Protein AF-A0A1J5PXM5-F1 (afdb_monomer_lite)

Secondary structure (DSSP, 8-state):
-PPPTTS---SHHHHHHHHHHHTT--GGGS-HHHHHHHHHHHHHHHHHHHHHHHHHHHHTT-S-TTPPEEE-STTHHHHHHHHHHTT--EEEGGGG----GGGHHHHHHTHHHHHHHHHHHHT-----

Sequence (128 aa):
MAETADGAGKSFEDSARRLARMVGRDLSDAGADQWHQLALVIKSRQLRTLQDAVQRARSRALLRPDAPLLGAGAGRFLVRELARNMNLAYRDVAEWVSAAPAVADWAVICLPAYAVARLAQDERPCRP

Structure (mmCIF, N/CA/C/O backbone):
data_AF-A0A1J5PXM5-F1
#
_entry.id   AF-A0A1J5PXM5-F1
#
loop_
_atom_site.group_PDB
_atom_site.id
_atom_site.type_symbol
_atom_site.label_atom_id
_atom_site.label_alt_id
_atom_site.label_comp_id
_atom_site.label_asym_id
_atom_site.label_entity_id
_atom_site.label_seq_id
_atom_site.pdbx_PDB_ins_code
_atom_site.Cartn_x
_atom_site.Cartn_y
_atom_site.Cartn_z
_atom_site.occupancy
_atom_site.B_iso_or_equiv
_atom_site.auth_seq_id
_atom_site.auth_comp_id
_atom_site.auth_asym_id
_atom_site.auth_atom_id
_atom_site.pdbx_PDB_model_num
ATOM 1 N N . MET A 1 1 ? -6.903 12.869 -8.997 1.00 65.38 1 MET A N 1
ATOM 2 C CA . MET A 1 1 ? -5.701 11.999 -8.983 1.00 65.38 1 MET A CA 1
ATOM 3 C C . MET A 1 1 ? -4.474 12.893 -8.939 1.00 65.38 1 MET A C 1
ATOM 5 O O . MET A 1 1 ? -4.515 13.922 -9.592 1.00 65.38 1 MET A O 1
ATOM 9 N N . ALA A 1 2 ? -3.420 12.510 -8.216 1.00 83.25 2 ALA A N 1
ATOM 10 C CA . ALA A 1 2 ? -2.178 13.286 -8.189 1.00 83.25 2 ALA A CA 1
ATOM 11 C C . ALA A 1 2 ? -1.448 13.254 -9.544 1.00 83.25 2 ALA A C 1
ATOM 13 O O . ALA A 1 2 ? -1.587 12.282 -10.310 1.00 83.25 2 ALA A O 1
ATOM 14 N N . GLU A 1 3 ? -0.690 14.316 -9.806 1.00 90.44 3 GLU A N 1
ATOM 15 C CA . GLU A 1 3 ? 0.280 14.403 -10.896 1.00 90.44 3 GLU A CA 1
ATOM 16 C C . GLU A 1 3 ? 1.451 13.440 -10.655 1.00 90.44 3 GLU A C 1
ATOM 18 O O . GLU A 1 3 ? 1.696 12.986 -9.533 1.00 90.44 3 GLU A O 1
ATOM 23 N N . THR A 1 4 ? 2.139 13.060 -11.726 1.00 93.00 4 THR A N 1
ATOM 24 C CA . THR A 1 4 ? 3.332 12.209 -11.663 1.00 93.00 4 THR A CA 1
ATOM 25 C C . THR A 1 4 ? 4.569 13.052 -11.363 1.00 93.00 4 THR A C 1
ATOM 27 O O . THR A 1 4 ? 4.630 14.226 -11.712 1.00 93.00 4 THR A O 1
ATOM 30 N N . ALA A 1 5 ? 5.577 12.449 -10.723 1.00 89.62 5 ALA A N 1
ATOM 31 C CA . ALA A 1 5 ? 6.767 13.168 -10.252 1.00 89.62 5 ALA A CA 1
ATOM 32 C C . ALA A 1 5 ? 7.582 13.846 -11.372 1.00 89.62 5 ALA A C 1
ATOM 34 O O . ALA A 1 5 ? 8.326 14.783 -11.109 1.00 89.62 5 ALA A O 1
ATOM 35 N N . ASP A 1 6 ? 7.453 13.3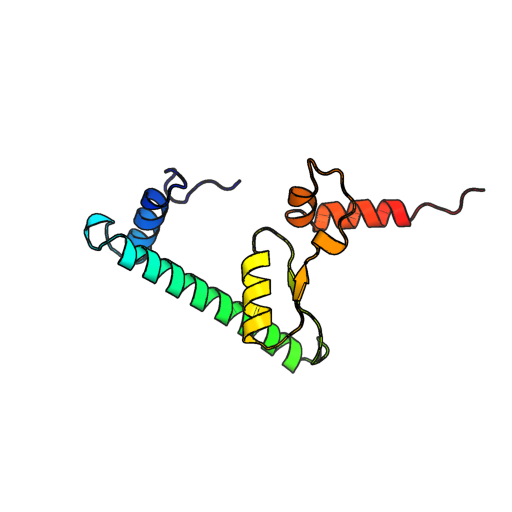60 -12.606 1.00 92.50 6 ASP A N 1
ATOM 36 C CA . ASP A 1 6 ? 8.125 13.868 -13.801 1.00 92.50 6 ASP A CA 1
ATOM 37 C C . ASP A 1 6 ? 7.150 14.428 -14.851 1.00 92.50 6 ASP A C 1
ATOM 39 O O . ASP A 1 6 ? 7.555 14.683 -15.981 1.00 92.50 6 ASP A O 1
ATOM 43 N N . GLY A 1 7 ? 5.863 14.573 -14.513 1.00 92.19 7 GLY A N 1
ATOM 44 C CA . GLY A 1 7 ? 4.818 15.018 -15.441 1.00 92.19 7 GLY A CA 1
ATOM 45 C C . GLY A 1 7 ? 4.480 14.032 -16.571 1.00 92.19 7 GLY A C 1
ATOM 46 O O . GLY A 1 7 ? 3.605 14.323 -17.384 1.00 92.19 7 GLY A O 1
ATOM 47 N N . ALA A 1 8 ? 5.130 12.862 -16.634 1.00 93.19 8 ALA A N 1
ATOM 48 C CA . ALA A 1 8 ? 4.879 11.843 -17.652 1.00 93.19 8 ALA A CA 1
ATOM 49 C C . ALA A 1 8 ? 3.638 10.984 -17.335 1.00 93.19 8 ALA A C 1
ATOM 51 O O . ALA A 1 8 ? 2.948 11.166 -16.328 1.00 93.19 8 ALA A O 1
ATOM 52 N N . GLY A 1 9 ? 3.351 9.996 -18.183 1.00 94.44 9 GLY A N 1
ATOM 53 C CA . GLY A 1 9 ? 2.205 9.108 -18.019 1.00 94.44 9 GLY A CA 1
ATOM 54 C C . GLY A 1 9 ? 2.260 8.200 -16.780 1.00 94.44 9 GLY A C 1
ATOM 55 O O . GLY A 1 9 ? 3.226 8.141 -16.009 1.00 94.44 9 GLY A O 1
ATOM 56 N N . LYS A 1 10 ? 1.169 7.452 -16.587 1.00 93.31 10 LYS A N 1
ATOM 57 C CA . LYS A 1 10 ? 1.002 6.433 -15.529 1.00 93.31 10 LYS A CA 1
ATOM 58 C C . LYS A 1 10 ? 1.119 5.010 -16.073 1.00 93.31 10 LYS A C 1
ATOM 60 O O . LYS A 1 10 ? 0.663 4.067 -15.431 1.00 93.31 10 LYS A O 1
ATOM 65 N N . SER A 1 11 ? 1.706 4.862 -17.261 1.00 95.75 11 SER A N 1
ATOM 66 C CA . SER A 1 11 ? 1.993 3.553 -17.831 1.00 95.75 11 SER A CA 1
ATOM 67 C C . SER A 1 11 ? 2.999 2.796 -16.957 1.00 95.75 11 SER A C 1
ATOM 69 O O . SER A 1 11 ? 3.663 3.369 -16.079 1.00 95.75 11 SER A O 1
ATOM 71 N N . PHE A 1 12 ? 3.114 1.491 -17.198 1.00 95.06 12 PHE A N 1
ATOM 72 C CA . PHE A 1 12 ? 4.155 0.682 -16.575 1.00 95.06 12 PHE A CA 1
ATOM 73 C C . PHE A 1 12 ? 5.548 1.241 -16.896 1.00 95.06 12 PHE A C 1
ATOM 75 O O . PHE A 1 12 ? 6.348 1.433 -15.984 1.00 95.06 12 PHE A O 1
ATOM 82 N N . GLU A 1 13 ? 5.804 1.569 -18.164 1.00 96.06 13 GLU A N 1
ATOM 83 C CA . GLU A 1 13 ? 7.096 2.077 -18.629 1.00 96.06 13 GLU A CA 1
ATOM 84 C C . GLU A 1 13 ? 7.452 3.429 -17.996 1.00 96.06 13 GLU A C 1
ATOM 86 O O . GLU A 1 13 ? 8.543 3.589 -17.450 1.00 96.06 13 GLU A O 1
ATOM 91 N N . ASP A 1 14 ? 6.512 4.380 -17.970 1.00 96.62 14 ASP A N 1
ATOM 92 C CA . ASP A 1 14 ? 6.735 5.682 -17.327 1.00 96.62 14 ASP A CA 1
ATOM 93 C C . ASP A 1 14 ? 6.995 5.528 -15.822 1.00 96.62 14 ASP A C 1
ATOM 95 O O . ASP A 1 14 ? 7.804 6.244 -15.232 1.00 96.62 14 ASP A O 1
ATOM 99 N N . SER A 1 15 ? 6.329 4.565 -15.181 1.00 96.38 15 SER A N 1
ATOM 100 C CA . SER A 1 15 ? 6.550 4.263 -13.765 1.00 96.38 15 SER A CA 1
ATOM 101 C C . SER A 1 15 ? 7.910 3.610 -13.523 1.00 96.38 15 SER A C 1
ATOM 103 O O . SER A 1 15 ? 8.602 4.003 -12.585 1.00 96.38 15 SER A O 1
ATOM 105 N N . ALA A 1 16 ? 8.326 2.675 -14.380 1.00 97.25 16 ALA A N 1
ATOM 106 C CA . ALA A 1 16 ? 9.647 2.056 -14.329 1.00 97.25 16 ALA A CA 1
ATOM 107 C C . ALA A 1 16 ? 10.763 3.092 -14.529 1.00 97.25 16 ALA A C 1
ATOM 109 O O . ALA A 1 16 ? 11.730 3.093 -13.771 1.00 97.25 16 ALA A O 1
ATOM 110 N N . ARG A 1 17 ? 10.591 4.043 -15.457 1.00 97.25 17 ARG A N 1
ATOM 111 C CA . ARG A 1 17 ? 11.542 5.144 -15.685 1.00 97.25 17 ARG A CA 1
ATOM 112 C C . ARG A 1 17 ? 11.742 5.998 -14.431 1.00 97.25 17 ARG A C 1
ATOM 114 O O . ARG A 1 17 ? 12.874 6.306 -14.062 1.00 97.25 17 ARG A O 1
ATOM 121 N N . ARG A 1 18 ? 10.657 6.341 -13.728 1.00 96.62 18 ARG A N 1
ATOM 122 C CA . ARG A 1 18 ? 10.742 7.050 -12.439 1.00 96.62 18 ARG A CA 1
ATOM 123 C C . ARG A 1 18 ? 11.447 6.220 -11.367 1.00 96.62 18 ARG A C 1
ATOM 125 O O . ARG A 1 18 ? 12.279 6.759 -10.643 1.00 96.62 18 ARG A O 1
ATOM 132 N N . LEU A 1 19 ? 11.148 4.922 -11.278 1.00 96.81 19 LEU A N 1
ATOM 133 C CA . LEU A 1 19 ? 11.807 4.017 -10.331 1.00 96.81 19 LEU A CA 1
ATOM 134 C C . LEU A 1 19 ? 13.312 3.885 -10.599 1.00 96.81 19 LEU A C 1
ATOM 136 O O . LEU A 1 19 ? 14.089 3.924 -9.649 1.00 96.81 19 LEU A O 1
ATOM 140 N N . ALA A 1 20 ? 13.727 3.786 -11.864 1.00 97.31 20 ALA A N 1
ATOM 141 C CA . ALA A 1 20 ? 15.136 3.740 -12.248 1.00 97.31 20 ALA A CA 1
ATOM 142 C C . ALA A 1 20 ? 15.882 4.991 -11.761 1.00 97.31 20 ALA A C 1
ATOM 144 O O . ALA A 1 20 ? 16.914 4.895 -11.093 1.00 97.31 20 ALA A O 1
ATOM 145 N N . ARG A 1 21 ? 15.296 6.175 -11.972 1.00 96.50 21 ARG A N 1
ATOM 146 C CA . ARG A 1 21 ? 15.894 7.445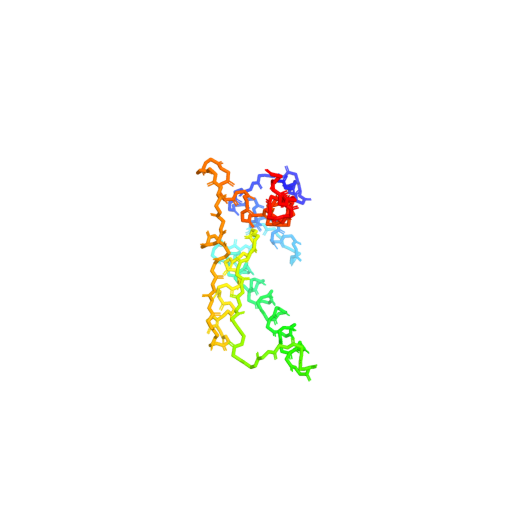 -11.532 1.00 96.50 21 ARG A CA 1
ATOM 147 C C . ARG A 1 21 ? 16.031 7.547 -10.015 1.00 96.50 21 ARG A C 1
ATOM 149 O O . ARG A 1 21 ? 17.026 8.086 -9.540 1.00 96.50 21 ARG A O 1
ATOM 156 N N . MET A 1 22 ? 15.095 6.981 -9.245 1.00 95.75 22 MET A N 1
ATOM 157 C CA . MET A 1 22 ? 15.201 6.936 -7.776 1.00 95.75 22 MET A CA 1
ATOM 158 C C . MET A 1 22 ? 16.442 6.180 -7.284 1.00 95.75 22 MET A C 1
ATOM 160 O O . MET A 1 22 ? 16.900 6.434 -6.172 1.00 95.75 22 MET A O 1
ATOM 164 N N . VAL A 1 23 ? 16.981 5.262 -8.089 1.00 95.88 23 VAL A N 1
ATOM 165 C CA . VAL A 1 23 ? 18.188 4.484 -7.773 1.00 95.88 23 VAL A CA 1
ATOM 166 C C . VAL A 1 23 ? 19.409 4.915 -8.596 1.00 95.88 23 VAL A C 1
ATOM 168 O O . VAL A 1 23 ? 20.396 4.185 -8.655 1.00 95.88 23 VAL A O 1
ATOM 171 N N . GLY A 1 24 ? 19.360 6.098 -9.221 1.00 97.06 24 GLY A N 1
ATOM 172 C CA . GLY A 1 24 ? 20.469 6.652 -10.002 1.00 97.06 24 GLY A CA 1
ATOM 173 C C . GLY A 1 24 ? 20.720 5.937 -11.334 1.00 97.06 24 GLY A C 1
ATOM 174 O O . GLY A 1 24 ? 21.867 5.850 -11.766 1.00 97.06 24 GLY A O 1
ATOM 175 N N . ARG A 1 25 ? 19.670 5.387 -11.953 1.00 97.38 25 ARG A N 1
ATOM 176 C CA . ARG A 1 25 ? 19.709 4.652 -13.227 1.00 97.38 25 ARG A CA 1
ATOM 177 C C . ARG A 1 25 ? 18.743 5.247 -14.250 1.00 97.38 25 ARG A C 1
ATOM 179 O O . ARG A 1 25 ? 17.828 5.989 -13.885 1.00 97.38 25 ARG A O 1
ATOM 186 N N . ASP A 1 26 ? 18.910 4.872 -15.512 1.00 96.94 26 ASP A N 1
ATOM 187 C CA . ASP A 1 26 ? 17.901 5.068 -16.558 1.00 96.94 26 ASP A CA 1
ATOM 188 C C . ASP A 1 26 ? 17.158 3.756 -16.858 1.00 96.94 26 ASP A C 1
ATOM 190 O O . ASP A 1 26 ? 17.617 2.663 -16.529 1.00 96.94 26 ASP A O 1
ATOM 194 N N . LEU A 1 27 ? 15.993 3.856 -17.494 1.00 97.00 27 LEU A N 1
ATOM 195 C CA . LEU A 1 27 ? 15.148 2.730 -17.883 1.00 97.00 27 LEU A CA 1
ATOM 196 C C . LEU A 1 27 ? 15.912 1.690 -18.718 1.00 97.00 27 LEU A C 1
ATOM 198 O O 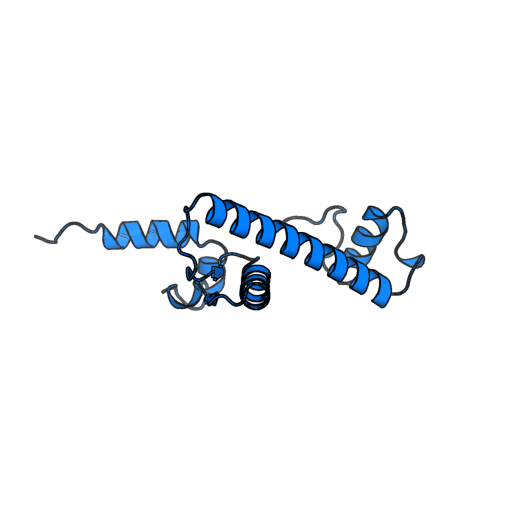. LEU A 1 27 ? 15.667 0.496 -18.559 1.00 97.00 27 LEU A O 1
ATOM 202 N N . SER A 1 28 ? 16.838 2.134 -19.574 1.00 97.31 28 SER A N 1
ATOM 203 C CA . SER A 1 28 ? 17.657 1.271 -20.437 1.00 97.31 28 SER A CA 1
ATOM 204 C C . SER A 1 28 ? 18.700 0.437 -19.690 1.00 97.31 28 SER A C 1
ATOM 206 O O . SER A 1 28 ? 19.243 -0.498 -20.272 1.00 97.31 28 SER A O 1
ATOM 208 N N . ASP A 1 29 ? 18.992 0.750 -18.424 1.00 97.25 29 ASP A N 1
ATOM 209 C CA . ASP A 1 29 ? 20.056 0.085 -17.659 1.00 97.25 29 ASP A CA 1
ATOM 210 C C . ASP A 1 29 ? 19.663 -1.318 -17.165 1.00 97.25 29 ASP A C 1
ATOM 212 O O . ASP A 1 29 ? 20.517 -2.065 -16.683 1.00 97.25 29 ASP A O 1
ATOM 216 N N . ALA A 1 30 ? 18.377 -1.678 -17.231 1.00 96.62 30 ALA A N 1
ATOM 217 C CA . ALA A 1 30 ? 17.867 -2.968 -16.778 1.00 96.62 30 ALA A CA 1
ATOM 218 C C . ALA A 1 30 ? 16.588 -3.374 -17.529 1.00 96.62 30 ALA A C 1
ATOM 220 O O . ALA A 1 30 ? 15.882 -2.542 -18.099 1.00 96.62 30 ALA A O 1
ATOM 221 N N . GLY A 1 31 ? 16.262 -4.667 -17.501 1.00 96.50 31 GLY A N 1
ATOM 222 C CA . GLY A 1 31 ? 15.031 -5.191 -18.093 1.00 96.50 31 GLY A CA 1
ATOM 223 C C . GLY A 1 31 ? 13.772 -4.832 -17.292 1.00 96.50 31 GLY A C 1
ATOM 224 O O . GLY A 1 31 ? 13.828 -4.569 -16.089 1.00 96.50 31 GLY A O 1
ATOM 225 N N . ALA A 1 32 ? 12.607 -4.897 -17.946 1.00 95.12 32 ALA A N 1
ATOM 226 C CA . ALA A 1 32 ? 11.302 -4.618 -17.334 1.00 95.12 32 ALA A CA 1
ATOM 227 C C . ALA A 1 32 ? 11.054 -5.419 -16.041 1.00 95.12 32 ALA A C 1
ATOM 229 O O . ALA A 1 32 ? 10.562 -4.866 -15.054 1.00 95.12 32 ALA A O 1
ATOM 230 N N . ASP A 1 33 ? 11.461 -6.691 -16.014 1.00 97.06 33 ASP A N 1
ATOM 231 C CA . ASP A 1 33 ? 11.322 -7.551 -14.837 1.00 97.06 33 ASP A CA 1
ATOM 232 C C . ASP A 1 33 ? 12.141 -7.044 -13.650 1.00 97.06 33 ASP A C 1
ATOM 234 O O . ASP A 1 33 ? 11.666 -7.082 -12.519 1.00 97.06 33 ASP A O 1
ATOM 238 N N . GLN A 1 34 ? 13.342 -6.506 -13.878 1.00 97.69 34 GLN A N 1
ATOM 239 C CA . GLN A 1 34 ? 14.185 -5.971 -12.806 1.00 97.69 34 GLN A CA 1
ATOM 240 C C . GLN A 1 34 ? 13.560 -4.713 -12.191 1.00 97.69 34 GLN A C 1
ATOM 242 O O . GLN A 1 34 ? 13.543 -4.568 -10.966 1.00 97.69 34 GLN A O 1
ATOM 247 N N . TRP A 1 35 ? 12.965 -3.844 -13.013 1.00 97.62 35 TRP A N 1
ATOM 248 C CA . TRP A 1 35 ? 12.207 -2.690 -12.522 1.00 97.62 35 TRP A CA 1
ATOM 249 C C . TRP A 1 35 ? 10.943 -3.103 -11.768 1.00 97.62 35 TRP A C 1
ATOM 251 O O . TRP A 1 35 ? 10.615 -2.513 -10.735 1.00 97.62 35 TRP A O 1
ATOM 261 N N . HIS A 1 36 ? 10.266 -4.158 -12.223 1.00 97.31 36 HIS A N 1
ATOM 262 C CA . HIS A 1 36 ? 9.147 -4.734 -11.488 1.00 97.31 36 HIS A CA 1
ATOM 263 C C . HIS A 1 36 ? 9.590 -5.309 -10.134 1.00 97.31 36 HIS A C 1
ATOM 265 O O . HIS A 1 36 ? 8.957 -5.033 -9.114 1.00 97.31 36 HIS A O 1
ATOM 271 N N . GLN A 1 37 ? 10.715 -6.030 -10.084 1.00 97.88 37 GLN A N 1
ATOM 272 C CA . GLN A 1 37 ? 11.287 -6.526 -8.830 1.00 97.88 37 GLN A CA 1
ATOM 273 C C . GLN A 1 37 ? 11.649 -5.382 -7.878 1.00 97.88 37 GLN A C 1
ATOM 275 O O . GLN A 1 37 ? 11.346 -5.462 -6.688 1.00 97.88 37 GLN A O 1
ATOM 280 N N . LEU A 1 38 ? 12.212 -4.278 -8.381 1.00 97.88 38 LEU A N 1
ATOM 281 C CA . LEU A 1 38 ? 12.457 -3.085 -7.567 1.00 97.88 38 LEU A CA 1
ATOM 282 C C . LEU A 1 38 ? 11.153 -2.541 -6.957 1.00 97.88 38 LEU A C 1
ATOM 284 O O . LEU A 1 38 ? 11.107 -2.255 -5.758 1.00 97.88 38 LEU A O 1
ATOM 288 N N . ALA A 1 39 ? 10.072 -2.463 -7.739 1.00 97.62 39 ALA A N 1
ATOM 289 C CA . ALA A 1 39 ? 8.760 -2.057 -7.233 1.00 97.62 39 ALA A CA 1
ATOM 290 C C . ALA A 1 39 ? 8.244 -3.001 -6.128 1.00 97.62 39 ALA A C 1
ATOM 292 O O . ALA A 1 39 ? 7.715 -2.539 -5.113 1.00 97.62 39 ALA A O 1
ATOM 293 N N . LEU A 1 40 ? 8.438 -4.317 -6.278 1.00 97.56 40 LEU A N 1
ATOM 294 C CA . LEU A 1 40 ? 8.071 -5.313 -5.265 1.00 97.56 40 LEU A CA 1
ATOM 295 C C . LEU A 1 40 ? 8.911 -5.190 -3.986 1.00 97.56 40 LEU A C 1
ATOM 297 O O . LEU A 1 40 ? 8.375 -5.324 -2.880 1.00 97.56 40 LEU A O 1
ATOM 301 N N . VAL A 1 41 ? 10.204 -4.875 -4.103 1.00 97.81 41 VAL A N 1
ATOM 302 C CA . VAL A 1 41 ? 11.069 -4.588 -2.948 1.00 97.81 41 VAL A CA 1
ATOM 303 C C . VAL A 1 41 ? 10.571 -3.347 -2.207 1.00 97.81 41 VAL A C 1
ATOM 305 O O . VAL A 1 41 ? 10.437 -3.381 -0.982 1.00 97.81 41 VAL A O 1
ATOM 308 N N . ILE A 1 42 ? 10.228 -2.275 -2.927 1.00 97.12 42 ILE A N 1
ATOM 309 C CA . ILE A 1 42 ? 9.667 -1.051 -2.334 1.00 97.12 42 ILE A CA 1
ATOM 310 C C . ILE A 1 42 ? 8.347 -1.356 -1.614 1.00 97.12 42 ILE A C 1
ATOM 312 O O . ILE A 1 42 ? 8.190 -0.994 -0.446 1.00 97.12 42 ILE A O 1
ATOM 316 N N . LYS A 1 43 ? 7.430 -2.089 -2.255 1.00 97.50 43 LYS A N 1
ATOM 317 C CA . LYS A 1 43 ? 6.170 -2.541 -1.642 1.00 97.50 43 LYS A CA 1
ATOM 318 C C . LYS A 1 43 ? 6.419 -3.336 -0.354 1.00 97.50 43 LYS A C 1
ATOM 320 O O . LYS A 1 43 ? 5.769 -3.100 0.664 1.00 97.50 43 LYS A O 1
ATOM 325 N N . SER A 1 44 ? 7.393 -4.244 -0.369 1.00 97.56 44 SER A N 1
ATOM 326 C CA . SER A 1 44 ? 7.760 -5.051 0.802 1.00 97.56 44 SER A CA 1
ATOM 327 C C . SER A 1 44 ? 8.288 -4.191 1.956 1.00 97.56 44 SER A C 1
ATOM 329 O O . SER A 1 44 ? 7.989 -4.456 3.123 1.00 97.56 44 SER A O 1
ATOM 331 N N . ARG A 1 45 ? 9.039 -3.121 1.654 1.00 97.62 45 ARG A N 1
ATOM 332 C CA . ARG A 1 45 ? 9.481 -2.140 2.659 1.00 97.62 45 ARG A CA 1
ATOM 333 C C . ARG A 1 45 ? 8.310 -1.350 3.238 1.00 97.62 45 ARG A C 1
ATOM 335 O O . ARG A 1 45 ? 8.244 -1.214 4.455 1.00 97.62 45 ARG A O 1
ATOM 342 N N . GLN A 1 46 ? 7.364 -0.913 2.405 1.00 97.38 46 GLN A N 1
ATOM 343 C CA . GLN A 1 46 ? 6.145 -0.237 2.868 1.00 97.38 46 GLN A CA 1
ATOM 344 C C . GLN A 1 46 ? 5.334 -1.126 3.820 1.00 97.38 46 GLN A C 1
ATOM 346 O O . GLN A 1 46 ? 4.935 -0.675 4.893 1.00 97.38 46 GLN A O 1
ATOM 351 N N . LEU A 1 47 ? 5.148 -2.405 3.477 1.00 98.00 47 LEU A N 1
ATOM 352 C CA . LEU A 1 47 ? 4.460 -3.367 4.344 1.00 98.00 47 LEU A CA 1
ATOM 353 C C . LEU A 1 47 ? 5.164 -3.543 5.688 1.00 98.00 47 LEU A C 1
ATOM 355 O O . LEU A 1 47 ? 4.495 -3.569 6.719 1.00 98.00 47 LEU A O 1
ATOM 359 N N . ARG A 1 48 ? 6.500 -3.604 5.699 1.00 98.12 48 ARG A N 1
ATOM 360 C CA . ARG A 1 48 ? 7.271 -3.682 6.947 1.00 98.12 48 ARG A CA 1
ATOM 361 C C . ARG A 1 48 ? 7.053 -2.450 7.824 1.00 98.12 48 ARG A C 1
ATOM 363 O O . ARG A 1 48 ? 6.774 -2.599 9.007 1.00 98.12 48 ARG A O 1
ATOM 370 N N . THR A 1 49 ? 7.089 -1.248 7.250 1.00 98.12 49 THR A N 1
ATOM 371 C CA . THR A 1 49 ? 6.816 -0.009 7.996 1.00 98.12 49 THR A CA 1
ATOM 372 C C . THR A 1 49 ? 5.420 -0.010 8.625 1.00 98.12 49 THR A C 1
ATOM 374 O O . THR A 1 49 ? 5.266 0.398 9.779 1.00 98.12 49 THR A O 1
ATOM 377 N N . LEU A 1 50 ? 4.407 -0.490 7.894 1.00 97.31 50 LEU A N 1
ATOM 378 C CA . LEU A 1 50 ? 3.046 -0.628 8.420 1.00 97.31 50 LEU A CA 1
ATOM 379 C C . LEU A 1 50 ? 2.972 -1.680 9.535 1.00 97.31 50 LEU A C 1
ATOM 381 O O . LEU A 1 50 ? 2.374 -1.418 10.578 1.00 97.31 50 LEU A O 1
ATOM 385 N N . GLN A 1 51 ? 3.617 -2.834 9.354 1.00 97.31 51 GLN A N 1
ATOM 386 C CA . GLN A 1 51 ? 3.703 -3.877 10.376 1.00 97.31 51 GLN A CA 1
ATOM 387 C C . GLN A 1 51 ? 4.320 -3.341 11.668 1.00 97.31 51 GLN A C 1
ATOM 389 O O . GLN A 1 51 ? 3.746 -3.522 12.742 1.00 97.31 51 GLN A O 1
ATOM 394 N N . ASP A 1 52 ? 5.436 -2.619 11.572 1.00 97.31 52 ASP A N 1
ATOM 395 C CA . ASP A 1 52 ? 6.098 -2.028 12.733 1.00 97.31 52 ASP A CA 1
ATOM 396 C C . ASP A 1 52 ? 5.186 -1.017 13.444 1.00 97.31 52 ASP A C 1
ATOM 398 O O . ASP A 1 52 ? 5.169 -0.946 14.672 1.00 97.31 52 ASP A O 1
ATOM 402 N N . ALA A 1 53 ? 4.389 -0.244 12.697 1.00 95.94 53 ALA A N 1
ATOM 403 C CA . ALA A 1 53 ? 3.417 0.682 13.276 1.00 95.94 53 ALA A CA 1
ATOM 404 C C . ALA A 1 53 ? 2.311 -0.045 14.057 1.00 95.94 53 ALA A C 1
ATOM 406 O O . ALA A 1 53 ? 2.000 0.358 15.180 1.00 95.94 53 ALA A O 1
ATOM 407 N N . VAL A 1 54 ? 1.771 -1.141 13.513 1.00 94.94 54 VAL A N 1
ATOM 408 C CA . VAL A 1 54 ? 0.777 -1.972 14.213 1.00 94.94 54 VAL A CA 1
ATOM 409 C C . VAL A 1 54 ? 1.380 -2.584 15.478 1.00 94.94 54 VAL A C 1
ATOM 411 O O . VAL A 1 54 ? 0.756 -2.540 16.538 1.00 94.94 54 VAL A O 1
ATOM 414 N N . GLN A 1 55 ? 2.610 -3.099 15.407 1.00 94.38 55 GLN A N 1
ATOM 415 C CA . GLN A 1 55 ? 3.287 -3.672 16.574 1.00 94.38 55 GLN A CA 1
ATOM 416 C C . GLN A 1 55 ? 3.555 -2.624 17.662 1.00 94.38 55 GLN A C 1
ATOM 418 O O . GLN A 1 55 ? 3.330 -2.896 18.840 1.00 94.38 55 GLN A O 1
ATOM 423 N N . ARG A 1 56 ? 3.941 -1.395 17.288 1.00 95.75 56 ARG A N 1
ATOM 424 C CA . ARG A 1 56 ? 4.069 -0.277 18.240 1.00 95.75 56 ARG A CA 1
ATOM 425 C C . ARG A 1 56 ? 2.740 0.102 18.896 1.00 95.75 56 ARG A C 1
ATOM 427 O O . ARG A 1 56 ? 2.726 0.459 20.069 1.00 95.75 56 ARG A O 1
ATOM 434 N N . ALA A 1 57 ? 1.626 0.053 18.167 1.00 94.56 57 ALA A N 1
ATOM 435 C CA . ALA A 1 57 ? 0.311 0.315 18.753 1.00 94.56 57 ALA A CA 1
ATOM 436 C C . ALA A 1 57 ? -0.090 -0.786 19.753 1.00 94.56 57 ALA A C 1
ATOM 438 O O . ALA A 1 57 ? -0.605 -0.487 20.831 1.00 94.56 57 ALA A O 1
ATOM 439 N N . ARG A 1 58 ? 0.210 -2.052 19.434 1.00 92.75 58 ARG A N 1
ATOM 440 C CA . ARG A 1 58 ? -0.027 -3.205 20.319 1.00 92.75 58 ARG A CA 1
ATOM 441 C C . ARG A 1 58 ? 0.820 -3.169 21.582 1.00 92.75 58 ARG A C 1
ATOM 443 O O . ARG A 1 58 ? 0.287 -3.406 22.659 1.00 92.75 58 ARG A O 1
ATOM 450 N N . SER A 1 59 ? 2.107 -2.834 21.477 1.00 93.69 59 SER A N 1
ATOM 451 C CA . SER A 1 59 ? 2.989 -2.754 22.651 1.00 93.69 59 SER A CA 1
ATOM 452 C C . SER A 1 59 ? 2.560 -1.671 23.644 1.00 93.69 59 SER A C 1
ATOM 454 O O . SER A 1 59 ? 2.849 -1.774 24.830 1.00 93.69 59 SER A O 1
ATOM 456 N N . ARG A 1 60 ? 1.822 -0.660 23.173 1.00 95.81 60 ARG A N 1
ATOM 457 C CA . ARG A 1 60 ? 1.198 0.388 23.993 1.00 95.81 60 ARG A CA 1
ATOM 458 C C . ARG A 1 60 ? -0.209 0.029 24.489 1.00 95.81 60 ARG A C 1
ATOM 460 O O . ARG A 1 60 ? -0.890 0.902 25.012 1.00 95.81 60 ARG A O 1
ATOM 467 N N . ALA A 1 61 ? -0.662 -1.209 24.282 1.00 93.38 61 ALA A N 1
ATOM 468 C CA . ALA A 1 61 ? -2.009 -1.682 24.611 1.00 93.38 61 ALA A CA 1
ATOM 469 C C . ALA A 1 61 ? -3.152 -0.839 24.000 1.00 93.38 61 ALA A C 1
ATOM 471 O O . ALA A 1 61 ? -4.265 -0.826 24.518 1.00 93.38 61 ALA A O 1
ATOM 472 N N . LEU A 1 62 ? -2.903 -0.156 22.872 1.00 93.69 62 LEU A N 1
ATOM 473 C CA 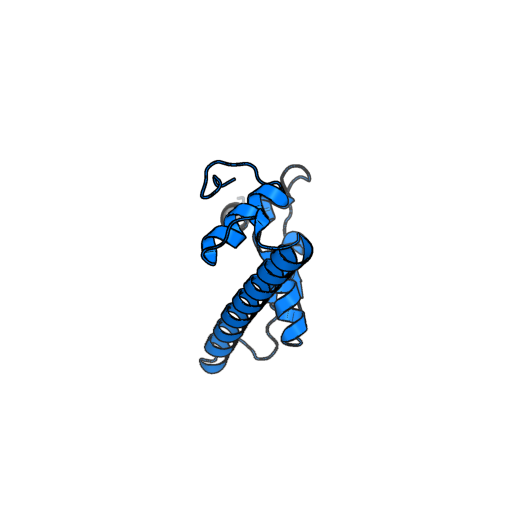. LEU A 1 62 ? -3.921 0.645 22.174 1.00 93.69 62 LEU A CA 1
ATOM 474 C C . LEU A 1 62 ? -4.882 -0.214 21.343 1.00 93.69 62 LEU A C 1
ATOM 476 O O . LEU A 1 62 ? -5.920 0.268 20.901 1.00 93.69 62 LEU A O 1
ATOM 480 N N . LEU A 1 63 ? -4.518 -1.472 21.091 1.00 91.25 63 LEU A N 1
ATOM 481 C CA . LEU A 1 63 ? -5.279 -2.422 20.288 1.00 91.25 63 LEU A CA 1
ATOM 482 C C . LEU A 1 63 ? -5.395 -3.743 21.039 1.00 91.25 63 LEU A C 1
ATOM 484 O O . LEU A 1 63 ? -4.435 -4.198 21.664 1.00 91.25 63 LEU A O 1
ATOM 488 N N . ARG A 1 64 ? -6.546 -4.401 20.902 1.00 90.44 64 ARG A N 1
ATOM 489 C CA . ARG A 1 64 ? -6.693 -5.791 21.337 1.00 90.44 64 ARG A CA 1
ATOM 490 C C . ARG A 1 64 ? -5.774 -6.706 20.505 1.00 90.44 64 ARG A C 1
ATOM 492 O O . ARG A 1 64 ? -5.564 -6.424 19.320 1.00 90.44 64 ARG A O 1
ATOM 499 N N . PRO A 1 65 ? -5.252 -7.812 21.068 1.00 85.75 65 PRO A N 1
ATOM 500 C CA . PRO A 1 65 ? -4.379 -8.739 20.337 1.00 85.75 65 PRO A CA 1
ATOM 501 C C . PRO A 1 65 ? -5.010 -9.330 19.065 1.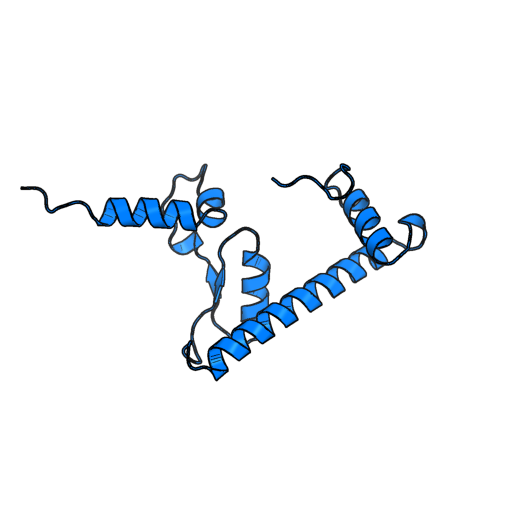00 85.75 65 PRO A C 1
ATOM 503 O O . PRO A 1 65 ? -4.311 -9.597 18.088 1.00 85.75 65 PRO A O 1
ATOM 506 N N . ASP A 1 66 ? -6.332 -9.490 19.072 1.00 90.38 66 ASP A N 1
ATOM 507 C CA . ASP A 1 66 ? -7.165 -10.066 18.015 1.00 90.38 66 ASP A CA 1
ATOM 508 C C . ASP A 1 66 ? -7.856 -9.012 17.134 1.00 90.38 66 ASP A C 1
ATOM 510 O O . ASP A 1 66 ? -8.668 -9.360 16.278 1.00 90.38 66 ASP A O 1
ATOM 514 N N . ALA A 1 67 ? -7.552 -7.722 17.328 1.00 94.38 67 ALA A N 1
ATOM 515 C CA . ALA A 1 67 ? -8.209 -6.650 16.590 1.00 94.38 67 ALA A CA 1
ATOM 516 C C . ALA A 1 67 ? -8.026 -6.832 15.065 1.00 94.38 67 ALA A C 1
ATOM 518 O O . ALA A 1 67 ? -6.880 -6.957 14.608 1.00 94.38 67 ALA A O 1
ATOM 519 N N . PRO A 1 68 ? -9.120 -6.829 14.274 1.00 95.94 68 PRO A N 1
ATOM 520 C CA . PRO A 1 68 ? -9.036 -6.945 12.825 1.00 95.94 68 PRO A CA 1
ATOM 521 C C . PRO A 1 68 ? -8.404 -5.694 12.210 1.00 95.94 68 PRO A C 1
ATOM 523 O O . PRO A 1 68 ? -8.549 -4.585 12.730 1.00 95.94 68 PRO A O 1
ATOM 526 N N . LEU A 1 69 ? -7.752 -5.856 11.060 1.00 96.81 69 LEU A N 1
ATOM 527 C CA . LEU A 1 69 ? -7.308 -4.730 10.244 1.00 96.81 69 LEU A CA 1
ATOM 528 C C . LEU A 1 69 ? -8.409 -4.329 9.259 1.00 96.81 69 LEU A C 1
ATOM 530 O O . LEU A 1 69 ? -8.927 -5.164 8.515 1.00 96.81 69 LEU A O 1
ATOM 534 N N . LEU A 1 70 ? -8.740 -3.038 9.244 1.00 96.12 70 LEU A N 1
ATOM 535 C CA . LEU A 1 70 ? -9.744 -2.469 8.349 1.00 96.12 70 LEU A CA 1
ATOM 536 C C . LEU A 1 70 ? -9.072 -1.849 7.124 1.00 96.12 70 LEU A C 1
ATOM 538 O O . LEU A 1 70 ? -8.262 -0.928 7.247 1.00 96.12 70 LEU A O 1
ATOM 542 N N . GLY A 1 71 ? -9.402 -2.351 5.937 1.00 96.50 71 GLY A N 1
ATOM 543 C CA . GLY A 1 71 ? -8.925 -1.787 4.679 1.00 96.50 71 GLY A CA 1
ATOM 544 C C . GLY A 1 71 ? -9.776 -0.601 4.250 1.00 96.50 71 GLY A C 1
ATOM 545 O O . GLY A 1 71 ? -10.915 -0.798 3.849 1.00 96.50 71 GLY A O 1
ATOM 546 N N . ALA A 1 72 ? -9.214 0.607 4.280 1.00 94.94 72 ALA A N 1
ATOM 547 C CA . ALA A 1 72 ? -9.854 1.832 3.801 1.00 94.94 72 ALA A CA 1
ATOM 548 C C . ALA A 1 72 ? -8.931 2.605 2.850 1.00 94.94 72 ALA A C 1
ATOM 550 O O . ALA A 1 72 ? -7.704 2.487 2.921 1.00 94.94 72 ALA A O 1
ATOM 551 N N . GLY A 1 73 ? -9.509 3.421 1.968 1.00 95.06 73 GLY A N 1
ATOM 552 C CA . GLY A 1 73 ? -8.733 4.250 1.053 1.00 95.06 73 GLY A CA 1
ATOM 553 C C . GLY A 1 73 ? -8.177 3.502 -0.167 1.00 95.06 73 GLY A C 1
ATOM 554 O O . GLY A 1 73 ? -8.397 2.305 -0.384 1.00 95.06 73 GLY A O 1
ATOM 555 N N . ALA A 1 74 ? -7.386 4.221 -0.968 1.00 93.94 74 ALA A N 1
ATOM 556 C CA . ALA A 1 74 ? -6.709 3.664 -2.144 1.00 93.94 74 ALA A CA 1
ATOM 557 C C . ALA A 1 74 ? -5.668 2.579 -1.787 1.00 93.94 74 ALA A C 1
ATOM 559 O O . ALA A 1 74 ? -5.377 1.706 -2.600 1.00 93.94 74 ALA A O 1
ATOM 560 N N . GLY A 1 75 ? -5.132 2.605 -0.562 1.00 94.12 75 GLY A N 1
ATOM 561 C CA . GLY A 1 75 ? -4.113 1.671 -0.071 1.00 94.12 75 GLY A CA 1
ATOM 562 C C . GLY A 1 75 ? -4.648 0.377 0.551 1.00 94.12 75 GLY A C 1
ATOM 563 O O . GLY A 1 75 ? -3.849 -0.408 1.062 1.00 94.12 75 GLY A O 1
ATOM 564 N N . ARG A 1 76 ? -5.966 0.115 0.529 1.00 95.81 76 ARG A N 1
ATOM 565 C CA . ARG A 1 76 ? -6.581 -1.042 1.222 1.00 95.81 76 ARG A CA 1
ATOM 566 C C . ARG A 1 76 ? -5.988 -2.403 0.837 1.00 95.81 76 ARG A C 1
ATOM 568 O O . ARG A 1 76 ? -5.949 -3.322 1.651 1.00 95.81 76 ARG A O 1
ATOM 575 N N . PHE A 1 77 ? -5.447 -2.520 -0.376 1.00 95.44 77 PHE A N 1
ATOM 576 C CA . PHE A 1 77 ? -4.768 -3.732 -0.833 1.00 95.44 77 PHE A CA 1
ATOM 577 C C . PHE A 1 77 ? -3.514 -4.068 -0.004 1.00 95.44 77 PHE A C 1
ATOM 579 O O . PHE A 1 77 ? -3.264 -5.249 0.228 1.00 95.44 77 PHE A O 1
ATOM 586 N N . LEU A 1 78 ? -2.772 -3.061 0.482 1.00 97.25 78 LEU A N 1
ATOM 587 C CA . LEU A 1 78 ? -1.632 -3.261 1.385 1.00 97.25 78 LEU A CA 1
ATOM 588 C C . LEU A 1 78 ? -2.100 -3.727 2.762 1.00 97.25 78 LEU A C 1
ATOM 590 O O . LEU A 1 78 ? -1.480 -4.604 3.350 1.00 97.25 78 LEU A O 1
ATOM 594 N N . VAL A 1 79 ? -3.216 -3.187 3.260 1.00 97.38 79 VAL A N 1
ATOM 595 C CA . VAL A 1 79 ? -3.789 -3.586 4.556 1.00 97.38 79 VAL A CA 1
ATOM 596 C C . VAL A 1 79 ? -4.218 -5.053 4.536 1.00 97.38 79 VAL A C 1
ATOM 598 O O . VAL A 1 79 ? -3.941 -5.792 5.478 1.00 97.38 79 VAL A O 1
ATOM 601 N N . ARG A 1 80 ? -4.831 -5.505 3.437 1.00 97.69 80 ARG A N 1
ATOM 602 C CA . ARG A 1 80 ? -5.201 -6.913 3.239 1.00 97.69 80 ARG A CA 1
ATOM 603 C C . ARG A 1 80 ? -3.992 -7.845 3.261 1.00 97.69 80 ARG A C 1
ATOM 605 O O . ARG A 1 80 ? -4.055 -8.922 3.846 1.00 97.69 80 ARG A O 1
ATOM 612 N N . GLU A 1 81 ? -2.902 -7.453 2.612 1.00 97.94 81 GLU A N 1
ATOM 613 C CA . GLU A 1 81 ? -1.659 -8.230 2.613 1.00 97.94 81 GLU A CA 1
ATOM 614 C C . GLU A 1 81 ? -0.989 -8.228 3.987 1.00 97.94 81 GLU A C 1
ATOM 616 O O . GLU A 1 81 ? -0.571 -9.277 4.471 1.00 97.94 81 GLU A O 1
ATOM 621 N N . LEU A 1 82 ? -0.980 -7.081 4.665 1.00 97.81 82 LEU A N 1
ATOM 622 C CA . LEU A 1 82 ? -0.487 -6.960 6.030 1.00 97.81 82 LEU A CA 1
ATOM 623 C C . LEU A 1 82 ? -1.256 -7.866 7.000 1.00 97.81 82 LEU A C 1
ATOM 625 O O . LEU A 1 82 ? -0.639 -8.553 7.808 1.00 97.81 82 LEU A O 1
ATOM 629 N N . ALA A 1 83 ? -2.587 -7.911 6.895 1.00 97.50 83 ALA A N 1
ATOM 630 C CA . ALA A 1 83 ? -3.422 -8.778 7.722 1.00 97.50 83 ALA A CA 1
ATOM 631 C C . ALA A 1 83 ? -3.044 -10.256 7.553 1.00 97.50 83 ALA A C 1
ATOM 633 O O . ALA A 1 83 ? -2.889 -10.961 8.547 1.00 97.50 83 ALA A O 1
ATOM 634 N N . ARG A 1 84 ? -2.798 -10.704 6.312 1.00 97.25 84 ARG A N 1
ATOM 635 C CA . ARG A 1 84 ? -2.308 -12.065 6.034 1.00 97.25 84 ARG A CA 1
ATOM 636 C C . ARG A 1 84 ? -0.941 -12.313 6.671 1.00 97.25 84 ARG A C 1
ATOM 638 O O . ARG A 1 84 ? -0.778 -13.315 7.356 1.00 97.25 84 ARG A O 1
ATOM 645 N N . ASN A 1 85 ? 0.008 -11.390 6.504 1.00 95.88 85 ASN A N 1
ATOM 646 C CA . ASN A 1 85 ? 1.362 -11.520 7.060 1.00 95.88 85 ASN A CA 1
ATOM 647 C C . ASN A 1 85 ? 1.369 -11.587 8.593 1.00 95.88 85 ASN A C 1
ATOM 649 O O . ASN A 1 85 ? 2.219 -12.245 9.184 1.00 95.88 85 ASN A O 1
ATOM 653 N N . MET A 1 86 ? 0.425 -10.899 9.237 1.00 95.19 86 MET A N 1
ATOM 654 C CA . MET A 1 86 ? 0.291 -10.853 10.694 1.00 95.19 86 MET A CA 1
ATOM 655 C C . MET A 1 86 ? -0.675 -11.904 11.256 1.00 95.19 86 MET A C 1
ATOM 657 O O . MET A 1 86 ? -0.884 -11.927 12.467 1.00 95.19 86 MET A O 1
ATOM 661 N N . ASN A 1 87 ? -1.264 -12.750 10.402 1.00 96.31 87 ASN A N 1
ATOM 662 C CA . ASN A 1 87 ? -2.313 -13.707 10.759 1.00 96.31 87 ASN A CA 1
ATOM 663 C C . ASN A 1 87 ? -3.484 -13.061 11.532 1.00 96.31 87 ASN A C 1
ATOM 665 O O . ASN A 1 87 ? -3.900 -13.536 12.588 1.00 96.31 87 ASN A O 1
ATOM 669 N N . LEU A 1 88 ? -3.987 -11.936 11.018 1.00 96.38 88 LEU A N 1
ATOM 670 C CA . LEU A 1 88 ? -5.124 -11.195 11.567 1.00 96.38 88 LEU A CA 1
ATOM 671 C C . LEU A 1 88 ? -6.309 -11.226 10.609 1.00 96.38 88 LEU A C 1
ATOM 673 O O . LEU A 1 88 ? -6.148 -11.305 9.390 1.00 96.38 88 LEU A O 1
ATOM 677 N N . ALA A 1 89 ? -7.511 -11.084 11.163 1.00 97.44 89 ALA A N 1
ATOM 678 C CA . ALA A 1 89 ? -8.703 -10.878 10.359 1.00 97.44 89 ALA A CA 1
ATOM 679 C C . ALA A 1 89 ? -8.598 -9.560 9.568 1.00 97.44 89 ALA A C 1
ATOM 681 O O . ALA A 1 89 ? -8.204 -8.522 10.104 1.00 97.44 89 ALA A O 1
ATOM 682 N N . TYR A 1 90 ? -8.976 -9.606 8.291 1.00 98.06 90 TYR A N 1
ATOM 683 C CA . TYR A 1 90 ? -9.147 -8.435 7.433 1.00 98.06 90 TYR A CA 1
ATOM 684 C C . TYR A 1 90 ? -10.636 -8.196 7.209 1.00 98.06 90 TYR A C 1
ATOM 686 O O . TYR A 1 90 ? -11.366 -9.152 6.951 1.00 98.06 90 TYR A O 1
ATOM 694 N N . ARG A 1 91 ? -11.070 -6.936 7.259 1.00 97.50 91 ARG A N 1
ATOM 695 C CA . ARG A 1 91 ? -12.412 -6.537 6.817 1.00 97.50 91 ARG A CA 1
ATOM 696 C C . ARG A 1 91 ? -12.301 -5.347 5.878 1.00 97.50 91 ARG A C 1
ATOM 698 O O . ARG A 1 91 ? -11.539 -4.412 6.153 1.00 97.50 91 ARG A O 1
ATOM 705 N N . ASP A 1 92 ? -13.023 -5.394 4.767 1.00 96.38 92 ASP A N 1
ATOM 706 C CA . ASP A 1 92 ? -13.045 -4.281 3.825 1.00 96.38 92 ASP A CA 1
ATOM 707 C C . ASP A 1 92 ? -14.120 -3.291 4.261 1.00 96.38 92 ASP A C 1
ATOM 709 O O . ASP A 1 92 ? -15.267 -3.676 4.479 1.00 96.38 92 ASP A O 1
ATOM 713 N N . VAL A 1 93 ? -13.781 -2.005 4.380 1.00 95.81 93 VAL A N 1
ATOM 714 C CA . VAL A 1 93 ? -14.788 -1.008 4.778 1.00 95.81 93 VAL A CA 1
ATOM 715 C C . VAL A 1 93 ? -15.923 -0.884 3.765 1.00 95.81 93 VAL A C 1
ATOM 717 O O . VAL A 1 93 ? -17.001 -0.421 4.131 1.00 95.81 93 VAL A O 1
ATOM 720 N N . ALA A 1 94 ? -15.710 -1.334 2.523 1.00 94.56 94 ALA A N 1
ATOM 721 C CA . ALA A 1 94 ? -16.753 -1.446 1.511 1.00 94.56 94 ALA A CA 1
ATOM 722 C C . ALA A 1 94 ? -17.974 -2.252 1.996 1.00 94.56 94 ALA A C 1
ATOM 724 O O . ALA A 1 94 ? -19.086 -1.956 1.575 1.00 94.56 94 ALA A O 1
ATOM 725 N N . GLU A 1 95 ? -17.792 -3.206 2.921 1.00 94.31 95 GLU A N 1
ATOM 726 C CA . GLU A 1 95 ? -18.878 -3.996 3.525 1.00 94.31 95 GLU A CA 1
ATOM 727 C C . GLU A 1 95 ? -19.895 -3.134 4.300 1.00 94.31 95 GLU A C 1
ATOM 729 O O . GLU A 1 95 ? -21.036 -3.550 4.494 1.00 94.31 95 GLU A O 1
ATOM 734 N N . TRP A 1 96 ? -19.502 -1.931 4.736 1.00 92.38 96 TRP A N 1
ATOM 735 C CA . TRP A 1 96 ? -20.348 -1.003 5.502 1.00 92.38 96 TRP A CA 1
ATOM 736 C C . TRP A 1 96 ? -20.690 0.283 4.743 1.00 92.38 96 TRP A C 1
ATOM 738 O O . TRP A 1 96 ? -21.387 1.159 5.266 1.00 92.38 96 TRP A O 1
ATOM 748 N N . VAL A 1 97 ? -20.199 0.426 3.512 1.00 93.88 97 VAL A N 1
ATOM 749 C CA . VAL A 1 97 ? -20.517 1.574 2.666 1.00 93.88 97 VAL A CA 1
ATOM 750 C C . VAL A 1 97 ? -21.859 1.331 1.977 1.00 93.88 97 VAL A C 1
ATOM 752 O O . VAL A 1 97 ? -21.981 0.514 1.072 1.00 93.88 97 VAL A O 1
ATOM 755 N N . SER A 1 98 ? -22.869 2.092 2.391 1.00 93.06 98 SER A N 1
ATOM 756 C CA . SER A 1 98 ? -24.176 2.195 1.751 1.00 93.06 98 SER A CA 1
ATOM 757 C C . SER A 1 98 ? -24.210 3.475 0.922 1.00 93.06 98 SER A C 1
ATOM 759 O O . SER A 1 98 ? -24.582 4.552 1.393 1.00 93.06 98 SER A O 1
ATOM 761 N N . ALA A 1 99 ? -23.727 3.370 -0.312 1.00 91.06 99 ALA A N 1
ATOM 762 C CA . ALA A 1 99 ? -23.700 4.458 -1.278 1.00 91.06 99 ALA A CA 1
ATOM 763 C C . ALA A 1 99 ? -24.189 3.954 -2.640 1.00 91.06 99 ALA A C 1
ATOM 765 O O . ALA A 1 99 ? -24.139 2.757 -2.926 1.00 91.06 99 ALA A O 1
ATOM 766 N N . ALA A 1 100 ? -24.665 4.864 -3.494 1.00 92.38 100 ALA A N 1
ATOM 767 C CA . ALA A 1 100 ? -25.070 4.496 -4.847 1.00 92.38 100 ALA A CA 1
ATOM 768 C C . ALA A 1 100 ? -23.890 3.845 -5.605 1.00 92.38 100 ALA A C 1
ATOM 770 O O . ALA A 1 100 ? -22.754 4.303 -5.438 1.00 92.38 100 ALA A O 1
ATOM 771 N N . PRO A 1 101 ? -24.128 2.843 -6.479 1.00 91.44 101 PRO A N 1
ATOM 772 C CA . PRO A 1 101 ? -23.056 2.111 -7.163 1.00 91.44 101 PRO A CA 1
ATOM 773 C C . PRO A 1 101 ? -22.038 3.012 -7.875 1.00 91.44 101 PRO A C 1
ATOM 775 O O . PRO A 1 101 ? -20.843 2.744 -7.836 1.00 91.44 101 PRO A O 1
ATOM 778 N N . ALA A 1 102 ? -22.496 4.131 -8.448 1.00 92.94 102 ALA A N 1
ATOM 779 C CA . ALA A 1 102 ? -21.653 5.101 -9.148 1.00 92.94 102 ALA A CA 1
ATOM 780 C C . ALA A 1 102 ? -20.577 5.772 -8.268 1.00 92.94 102 ALA A C 1
ATOM 782 O O . ALA A 1 102 ? -19.601 6.301 -8.793 1.00 92.94 102 ALA A O 1
ATOM 783 N N . VAL A 1 103 ? -20.748 5.776 -6.942 1.00 93.62 103 VAL A N 1
ATOM 784 C CA . VAL A 1 103 ? -19.841 6.445 -5.994 1.00 93.62 103 VAL A CA 1
ATOM 785 C C . VAL A 1 103 ? -19.321 5.519 -4.896 1.00 93.62 103 VAL A C 1
ATOM 787 O O . VAL A 1 103 ? -18.563 5.976 -4.048 1.00 93.62 103 VAL A O 1
ATOM 790 N N . ALA A 1 104 ? -19.686 4.234 -4.895 1.00 92.00 104 ALA A N 1
ATOM 791 C CA . ALA A 1 104 ? -19.318 3.294 -3.834 1.00 92.00 104 ALA A CA 1
ATOM 792 C C . ALA A 1 104 ? -17.792 3.174 -3.655 1.00 92.00 104 ALA A C 1
ATOM 794 O O . ALA A 1 104 ? -17.285 3.296 -2.539 1.00 92.00 104 ALA A O 1
ATOM 795 N N . ASP A 1 105 ? -17.044 3.056 -4.755 1.00 92.25 105 ASP A N 1
ATOM 796 C CA . ASP A 1 105 ? -15.576 3.018 -4.711 1.00 92.25 105 ASP A CA 1
ATOM 797 C C . ASP A 1 105 ? -14.980 4.325 -4.174 1.00 92.25 105 ASP A C 1
ATOM 799 O O . ASP A 1 105 ? -14.049 4.318 -3.364 1.00 92.25 105 ASP A O 1
ATOM 803 N N . TRP A 1 106 ? -15.542 5.464 -4.584 1.00 94.44 106 TRP A N 1
ATOM 804 C CA . TRP A 1 106 ? -15.124 6.770 -4.085 1.00 94.44 106 TRP A CA 1
ATOM 805 C C . TRP A 1 106 ? -15.470 6.967 -2.614 1.00 94.44 106 TRP A C 1
ATOM 807 O O . TRP A 1 106 ? -14.682 7.576 -1.902 1.00 94.44 106 TRP A O 1
ATOM 817 N N . ALA A 1 107 ? -16.579 6.416 -2.128 1.00 95.12 107 ALA A N 1
ATOM 818 C CA . ALA A 1 107 ? -16.923 6.435 -0.713 1.00 95.12 107 ALA A CA 1
ATOM 819 C C . ALA A 1 107 ? -15.921 5.628 0.130 1.00 95.12 107 ALA A C 1
ATOM 821 O O . ALA A 1 107 ? -15.612 6.038 1.242 1.00 95.12 107 ALA A O 1
ATOM 822 N N . VAL A 1 108 ? -15.331 4.552 -0.403 1.00 95.69 108 VAL A N 1
ATOM 823 C CA . VAL A 1 108 ? -14.229 3.826 0.259 1.00 95.69 108 VAL A CA 1
ATOM 824 C C . VAL A 1 108 ? -12.916 4.614 0.206 1.00 95.69 108 VAL A C 1
ATOM 826 O O . VAL A 1 108 ? -12.176 4.661 1.193 1.00 95.69 108 VAL A O 1
ATOM 829 N N . ILE A 1 109 ? -12.599 5.232 -0.938 1.00 95.75 109 ILE A N 1
ATOM 830 C CA . ILE A 1 109 ? -11.376 6.038 -1.110 1.00 95.75 109 ILE A CA 1
ATOM 831 C C . ILE A 1 109 ? -11.414 7.283 -0.214 1.00 95.75 109 ILE A C 1
ATOM 833 O O . ILE A 1 109 ? -10.426 7.609 0.442 1.00 95.75 109 ILE A O 1
ATOM 837 N N . CYS A 1 110 ? -12.571 7.932 -0.160 1.00 94.75 110 CYS A N 1
ATOM 838 C CA . CYS A 1 110 ? -12.867 9.136 0.603 1.00 94.75 110 CYS A CA 1
ATOM 839 C C . CYS A 1 110 ? -13.692 8.803 1.856 1.00 94.75 110 CYS A C 1
ATOM 841 O O . CYS A 1 110 ? -14.600 9.558 2.216 1.00 94.75 110 CYS A O 1
ATOM 843 N N . LEU A 1 111 ? -13.366 7.689 2.530 1.00 95.38 111 LEU A N 1
ATOM 844 C CA . LEU A 1 111 ? -14.098 7.204 3.706 1.00 95.38 111 LEU A CA 1
ATOM 845 C C . LEU A 1 111 ? -14.364 8.283 4.766 1.00 95.38 111 LEU A C 1
ATOM 847 O O . LEU A 1 111 ? -15.480 8.297 5.278 1.00 95.38 111 LEU A O 1
ATOM 851 N N . PRO A 1 112 ? -13.440 9.220 5.075 1.00 95.25 112 PRO A N 1
ATOM 852 C CA . PRO A 1 112 ? -13.730 10.282 6.037 1.00 95.25 112 PRO A CA 1
ATOM 853 C C . PRO A 1 112 ? -14.961 11.129 5.676 1.00 95.25 112 PRO A C 1
ATOM 855 O O . PRO A 1 112 ? -15.797 11.383 6.537 1.00 95.25 112 PRO A O 1
ATOM 858 N N . ALA A 1 113 ? -15.118 11.521 4.406 1.00 95.06 113 ALA A N 1
ATOM 859 C CA . ALA A 1 113 ? -16.260 12.325 3.963 1.00 95.06 113 ALA A CA 1
ATOM 860 C C . ALA A 1 113 ? -17.570 11.524 4.020 1.00 95.06 113 ALA A C 1
ATOM 862 O O . ALA A 1 113 ? -18.588 12.032 4.489 1.00 95.06 113 ALA A O 1
ATOM 863 N N . TYR A 1 114 ? -17.528 10.255 3.599 1.00 94.94 114 TYR A N 1
ATOM 864 C CA . TYR A 1 114 ? -18.667 9.344 3.720 1.00 94.94 114 TYR A CA 1
ATOM 865 C C . TYR A 1 114 ? -19.072 9.144 5.190 1.00 94.94 114 TYR A C 1
ATOM 867 O O . TYR A 1 114 ? -20.248 9.270 5.522 1.00 94.94 114 TYR A O 1
ATOM 875 N N . ALA A 1 115 ? -18.108 8.888 6.078 1.00 94.38 115 ALA A N 1
ATOM 876 C CA . ALA A 1 115 ? -18.354 8.654 7.497 1.00 94.38 115 ALA A CA 1
ATOM 877 C C . ALA A 1 115 ? -19.009 9.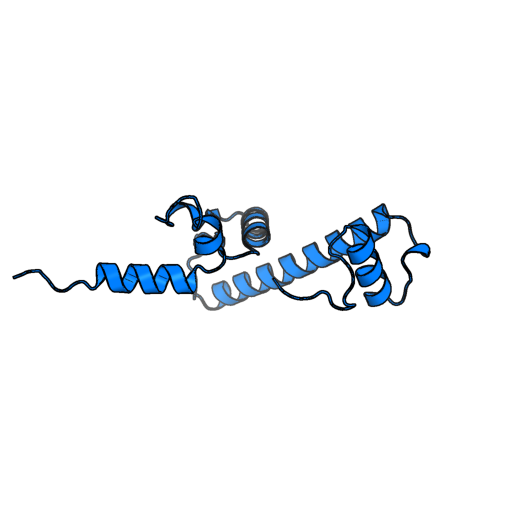867 8.173 1.00 94.38 115 ALA A C 1
ATOM 879 O O . ALA A 1 115 ? -20.009 9.700 8.864 1.00 94.38 115 ALA A O 1
ATOM 880 N N . VAL A 1 116 ? -18.513 11.085 7.923 1.00 95.25 116 VAL A N 1
ATOM 881 C CA . VAL A 1 116 ? -19.119 12.316 8.464 1.00 95.25 116 VAL A CA 1
ATOM 882 C C . VAL A 1 116 ? -20.545 12.513 7.943 1.00 95.25 116 VAL A C 1
ATOM 884 O O . VAL A 1 116 ? -21.447 12.801 8.726 1.00 95.25 116 VAL A O 1
ATOM 887 N N . ALA A 1 117 ? -20.782 12.302 6.644 1.00 93.50 117 ALA A N 1
ATOM 888 C CA . ALA A 1 117 ? -22.126 12.406 6.075 1.00 93.50 117 ALA A CA 1
ATOM 889 C C . ALA A 1 117 ? -23.099 11.376 6.677 1.00 93.50 117 ALA A C 1
ATOM 891 O O . ALA A 1 117 ? -24.265 11.694 6.902 1.00 93.50 117 ALA A O 1
ATOM 892 N N . ARG A 1 118 ? -22.629 10.153 6.955 1.00 93.00 118 ARG A N 1
ATOM 893 C CA . ARG A 1 118 ? -23.416 9.110 7.629 1.00 93.00 118 ARG A CA 1
ATOM 894 C C . ARG A 1 118 ? -23.721 9.469 9.080 1.00 93.00 118 ARG A C 1
ATOM 896 O O . ARG A 1 118 ? -24.880 9.390 9.466 1.00 93.00 118 ARG A O 1
ATOM 903 N N . LEU A 1 119 ? -22.731 9.937 9.841 1.00 93.44 119 LEU A N 1
ATOM 904 C CA . LEU A 1 119 ? -22.932 10.379 11.225 1.00 93.44 119 LEU A CA 1
ATOM 905 C C . LEU A 1 119 ? -23.976 11.502 11.314 1.00 93.44 119 LEU A C 1
ATOM 907 O O . LEU A 1 119 ? -24.898 11.411 12.114 1.00 93.44 119 LEU A O 1
ATOM 911 N N . ALA A 1 120 ? -23.927 12.490 10.415 1.00 93.69 120 ALA A N 1
ATOM 912 C CA . ALA A 1 120 ? -24.922 13.565 10.364 1.00 93.69 120 ALA A CA 1
ATOM 913 C C . ALA A 1 120 ? -26.349 13.080 10.019 1.00 93.69 120 ALA A C 1
ATOM 915 O O . ALA A 1 120 ? -27.335 13.732 10.358 1.00 93.69 120 ALA A O 1
ATOM 916 N N . GLN A 1 121 ? -26.486 11.948 9.318 1.00 89.12 121 GLN A N 1
ATOM 917 C CA . GLN A 1 121 ? -27.787 11.327 9.043 1.00 89.12 121 GLN A CA 1
ATOM 918 C C . GLN A 1 121 ? -28.315 10.525 10.234 1.00 89.12 121 GLN A C 1
ATOM 920 O O . GLN A 1 121 ? -29.533 10.440 10.398 1.00 89.12 121 GLN A O 1
ATOM 925 N N . ASP A 1 122 ? -27.415 9.948 11.029 1.00 81.56 122 ASP A N 1
ATOM 926 C CA . ASP A 1 122 ? -27.747 9.183 12.229 1.00 81.56 122 ASP A CA 1
ATOM 927 C C . ASP A 1 122 ? -28.078 10.124 13.411 1.00 81.56 122 ASP A C 1
ATOM 929 O O . ASP A 1 122 ? -28.934 9.801 14.228 1.00 81.56 122 ASP A O 1
ATOM 933 N N . GLU A 1 123 ? -27.511 11.339 13.443 1.00 73.12 123 GLU A N 1
ATOM 934 C CA . GLU A 1 123 ? -27.819 12.417 14.405 1.00 73.12 123 GLU A CA 1
ATOM 935 C C . GLU A 1 123 ? -29.155 13.149 14.151 1.00 73.12 123 GLU A C 1
ATOM 937 O O . GLU A 1 123 ? -29.414 14.205 14.735 1.00 73.12 123 GLU A O 1
ATOM 942 N N . ARG A 1 124 ? -30.045 12.624 13.296 1.00 57.88 124 ARG A N 1
ATOM 943 C CA . ARG A 1 124 ? -31.365 13.247 13.104 1.00 57.88 124 ARG A CA 1
ATOM 944 C C . ARG A 1 124 ? -32.104 13.327 14.451 1.00 57.88 124 ARG A C 1
ATOM 946 O O . ARG A 1 124 ? -32.305 12.285 15.078 1.00 57.88 124 ARG A O 1
ATOM 953 N N . PRO A 1 125 ? -32.561 14.518 14.887 1.00 56.94 125 PRO A N 1
ATOM 954 C CA . PRO A 1 125 ? -33.364 14.635 16.095 1.00 56.94 125 PRO A CA 1
ATOM 955 C C . PRO A 1 125 ? -34.631 13.789 15.947 1.00 56.94 125 PRO A C 1
ATOM 957 O O . PRO A 1 125 ? -35.202 13.703 14.854 1.00 56.94 125 PRO A O 1
ATOM 960 N N . CYS A 1 126 ? -35.050 13.160 17.050 1.00 55.72 126 CYS A N 1
ATOM 961 C CA . CYS A 1 126 ? -36.342 12.488 17.170 1.00 55.72 126 CYS A CA 1
ATOM 962 C C . CYS A 1 126 ? -37.414 13.377 16.515 1.00 55.72 126 CYS A C 1
ATOM 964 O O . CYS A 1 126 ? -37.552 14.544 16.892 1.00 55.72 126 CYS A O 1
ATOM 966 N N . ARG A 1 127 ? -38.103 12.874 15.480 1.00 52.38 127 ARG A N 1
ATOM 967 C CA . ARG A 1 127 ? -39.241 13.598 14.896 1.00 52.38 127 ARG A CA 1
ATOM 968 C C . ARG A 1 127 ? -40.284 13.813 16.007 1.00 52.38 127 ARG A C 1
ATOM 970 O O . ARG A 1 127 ? -40.491 12.866 16.766 1.00 52.38 127 ARG A O 1
ATOM 977 N N . PRO A 1 128 ? -40.900 15.005 16.112 1.00 55.41 128 PRO A N 1
ATOM 978 C CA . PRO A 1 128 ? -42.039 15.200 17.003 1.00 55.41 128 PRO A CA 1
ATOM 979 C C . PRO A 1 128 ? -43.208 14.287 16.617 1.00 55.41 128 PRO A C 1
ATOM 981 O O . PRO A 1 128 ? -43.320 13.943 15.413 1.00 55.41 128 PRO A O 1
#

pLDDT: mean 93.15, std 8.67, range [52.38, 98.12]

Foldseek 3Di:
DDADPVNDDPDLQVQLQVLQVVVVHGSVVDDSVVSVVSVVVVLVVVLVVVLVVVVVCVVVVVDDPQHAFEQAAPCSVSSVVSCVVSVHHYDYCLVVDDDDPVCSNVCRNPVVVSVVVVVVVVPPPDDD

Organism: NCBI:txid410659

Radius of gyration: 19.68 Å; chains: 1; bounding box: 62×29×45 Å